Protein AF-A0A1F2TNZ4-F1 (afdb_monomer_lite)

Radius of gyration: 16.85 Å; chains: 1; bounding box: 43×35×44 Å

Structure (mmCIF, N/CA/C/O backbone):
data_AF-A0A1F2TNZ4-F1
#
_entry.id   AF-A0A1F2TNZ4-F1
#
loop_
_atom_site.group_PDB
_atom_site.id
_atom_site.type_symbol
_atom_site.label_atom_id
_atom_site.label_alt_id
_atom_site.label_comp_id
_atom_site.label_asym_id
_atom_site.label_entity_id
_atom_site.label_seq_id
_atom_site.pdbx_PDB_ins_code
_atom_site.Cartn_x
_atom_site.Cartn_y
_atom_site.Cartn_z
_atom_site.occupancy
_atom_site.B_iso_or_equiv
_atom_site.auth_seq_id
_atom_site.auth_comp_id
_atom_site.auth_asym_id
_atom_site.auth_atom_id
_atom_site.pdbx_PDB_model_num
ATOM 1 N N . MET A 1 1 ? 1.899 -3.827 2.092 1.00 91.62 1 MET A N 1
ATOM 2 C CA . MET A 1 1 ? 2.591 -5.140 2.034 1.00 91.62 1 MET A CA 1
ATOM 3 C C . MET A 1 1 ? 2.147 -6.077 3.155 1.00 91.62 1 MET A C 1
ATOM 5 O O . MET A 1 1 ? 1.492 -7.058 2.845 1.00 91.62 1 MET A O 1
ATOM 9 N N . ILE A 1 2 ? 2.445 -5.780 4.428 1.00 95.62 2 ILE A N 1
ATOM 10 C CA . ILE A 1 2 ? 2.195 -6.687 5.571 1.00 95.62 2 ILE A CA 1
ATOM 11 C C . ILE A 1 2 ? 0.743 -7.173 5.643 1.00 95.62 2 ILE A C 1
ATOM 13 O O . ILE A 1 2 ? 0.516 -8.376 5.671 1.00 95.62 2 ILE A O 1
ATOM 17 N N . HIS A 1 3 ? -0.236 -6.270 5.577 1.00 96.19 3 HIS A N 1
ATOM 18 C CA . HIS A 1 3 ? -1.652 -6.654 5.535 1.00 96.19 3 HIS A CA 1
ATOM 19 C C . HIS A 1 3 ? -1.987 -7.584 4.359 1.00 96.19 3 HIS A C 1
ATOM 21 O O . HIS A 1 3 ? -2.713 -8.555 4.534 1.00 96.19 3 HIS A O 1
ATOM 27 N N . GLY A 1 4 ? -1.428 -7.325 3.172 1.00 95.44 4 GLY A N 1
ATOM 28 C CA . GLY A 1 4 ? -1.699 -8.110 1.964 1.00 95.44 4 GLY A CA 1
ATOM 29 C C . GLY A 1 4 ? -1.130 -9.527 2.029 1.00 95.44 4 GLY A C 1
ATOM 30 O O . GLY A 1 4 ? -1.793 -10.457 1.583 1.00 95.44 4 GLY A O 1
ATOM 31 N N . ILE A 1 5 ? 0.055 -9.686 2.630 1.00 96.12 5 ILE A N 1
ATOM 32 C CA . ILE A 1 5 ? 0.652 -10.993 2.933 1.00 96.12 5 ILE A CA 1
ATOM 33 C C . ILE A 1 5 ? -0.285 -11.769 3.859 1.00 96.12 5 ILE A C 1
ATOM 35 O O . ILE A 1 5 ? -0.781 -12.821 3.474 1.00 96.12 5 ILE A O 1
ATOM 39 N N . HIS A 1 6 ? -0.582 -11.219 5.040 1.00 96.81 6 HIS A N 1
ATOM 40 C CA . HIS A 1 6 ? -1.330 -11.933 6.079 1.00 96.81 6 HIS A CA 1
ATOM 41 C C . HIS A 1 6 ? -2.803 -12.149 5.725 1.00 96.81 6 HIS A C 1
ATOM 43 O O . HIS A 1 6 ? -3.376 -13.153 6.130 1.00 96.81 6 HIS A O 1
ATOM 49 N N . SER A 1 7 ? -3.406 -11.279 4.912 1.00 95.75 7 SER A N 1
ATOM 50 C CA . SER A 1 7 ? -4.760 -11.510 4.391 1.00 95.75 7 SER A CA 1
ATOM 51 C C . SER A 1 7 ? -4.852 -12.787 3.564 1.00 95.75 7 SER A C 1
ATOM 53 O O . SER A 1 7 ? -5.919 -13.396 3.524 1.00 95.75 7 SER A O 1
ATOM 55 N N . GLY A 1 8 ? -3.751 -13.188 2.918 1.00 95.06 8 GLY A N 1
ATOM 56 C CA . GLY A 1 8 ? -3.606 -14.459 2.221 1.00 95.06 8 GLY A CA 1
ATOM 57 C C . GLY A 1 8 ? -4.839 -14.843 1.403 1.00 95.06 8 GLY A C 1
ATOM 58 O O . GLY A 1 8 ? -5.306 -14.067 0.562 1.00 95.06 8 GLY A O 1
ATOM 59 N N . ARG A 1 9 ? -5.422 -16.007 1.716 1.00 94.38 9 ARG A N 1
ATOM 60 C CA . ARG A 1 9 ? -6.610 -16.546 1.026 1.00 94.38 9 ARG A CA 1
ATOM 61 C C . ARG A 1 9 ? -7.899 -15.726 1.155 1.00 94.38 9 ARG A C 1
ATOM 63 O O . ARG A 1 9 ? -8.882 -16.050 0.498 1.00 94.38 9 ARG A O 1
ATOM 70 N N . LYS A 1 10 ? -7.958 -14.726 2.043 1.00 93.88 10 LYS A N 1
ATOM 71 C CA . LYS A 1 10 ? -9.141 -13.859 2.196 1.00 93.88 10 LYS A CA 1
ATOM 72 C C . LYS A 1 10 ? -9.224 -12.778 1.128 1.00 93.88 10 LYS A C 1
ATOM 74 O O . LYS A 1 10 ? -10.310 -12.239 0.925 1.00 93.88 10 LYS A O 1
ATOM 79 N N . ARG A 1 11 ? -8.111 -12.454 0.465 1.00 95.50 11 ARG A N 1
ATOM 80 C CA . ARG A 1 11 ? -8.110 -11.468 -0.618 1.00 95.50 11 ARG A CA 1
ATOM 81 C C . ARG A 1 11 ? -8.862 -12.003 -1.833 1.00 95.50 11 ARG A C 1
ATOM 83 O O . ARG A 1 11 ? -8.746 -13.178 -2.169 1.00 95.50 11 ARG A O 1
ATOM 90 N N . VAL A 1 12 ? -9.571 -11.119 -2.529 1.00 95.94 12 VAL A N 1
ATOM 91 C CA . VAL A 1 12 ? -10.192 -11.420 -3.827 1.00 95.94 12 VAL A CA 1
ATOM 92 C C . VAL A 1 12 ? -9.121 -11.515 -4.910 1.00 95.94 12 VAL A C 1
ATOM 94 O O . VAL A 1 12 ? -9.134 -12.427 -5.730 1.00 95.94 12 VAL A O 1
ATOM 97 N N . THR A 1 13 ? -8.170 -10.582 -4.907 1.00 94.25 13 THR A N 1
ATOM 98 C CA . THR A 1 13 ? -6.986 -10.628 -5.767 1.00 94.25 13 THR A CA 1
ATOM 99 C C . THR A 1 13 ? -5.809 -11.130 -4.936 1.00 94.25 13 THR A C 1
ATOM 101 O O . THR A 1 13 ? -5.442 -10.456 -3.978 1.00 94.25 13 THR A O 1
ATOM 104 N N . PRO A 1 14 ? -5.146 -12.244 -5.278 1.00 94.50 14 PRO A N 1
ATOM 105 C CA . PRO A 1 14 ? -3.977 -12.712 -4.535 1.00 94.50 14 PRO A CA 1
ATOM 106 C C . PRO A 1 14 ? -2.895 -11.640 -4.328 1.00 94.50 14 PRO A C 1
ATOM 108 O O . PRO A 1 14 ? -2.733 -10.718 -5.137 1.00 94.50 14 PRO A O 1
ATOM 111 N N . PHE A 1 15 ? -2.169 -11.709 -3.206 1.00 94.50 15 PHE A N 1
ATOM 112 C CA . PHE A 1 15 ? -0.969 -10.888 -3.013 1.00 94.50 15 PHE A CA 1
ATOM 113 C C . PHE A 1 15 ? 0.234 -11.650 -3.545 1.00 94.50 15 PHE A C 1
ATOM 115 O O . PHE A 1 15 ? 0.520 -12.750 -3.079 1.00 94.50 15 PHE A O 1
ATOM 122 N N . LEU A 1 16 ? 0.918 -11.043 -4.508 1.00 94.12 16 LEU A N 1
ATOM 123 C CA . LEU A 1 16 ? 2.137 -11.559 -5.103 1.00 94.12 16 LEU A CA 1
ATOM 124 C C . LEU A 1 16 ? 3.248 -10.539 -4.873 1.00 94.12 16 LEU A C 1
ATOM 126 O O . LEU A 1 16 ? 3.024 -9.338 -5.033 1.00 94.12 16 LEU A O 1
ATOM 130 N N . ASP A 1 17 ? 4.431 -11.016 -4.506 1.00 91.94 17 ASP A N 1
ATOM 131 C CA . ASP A 1 17 ? 5.600 -10.173 -4.274 1.00 91.94 17 ASP A CA 1
ATOM 132 C C . ASP A 1 17 ? 6.796 -10.720 -5.048 1.00 91.94 17 ASP A C 1
ATOM 134 O O . ASP A 1 17 ? 7.215 -11.863 -4.858 1.00 91.94 17 ASP A O 1
ATOM 138 N N . VAL A 1 18 ? 7.338 -9.906 -5.949 1.00 88.38 18 VAL A N 1
ATOM 139 C CA . VAL A 1 18 ? 8.491 -10.278 -6.768 1.00 88.38 18 VAL A CA 1
ATOM 140 C C . VAL A 1 18 ? 9.756 -9.856 -6.034 1.00 88.38 18 VAL A C 1
ATOM 142 O O . VAL A 1 18 ? 9.988 -8.671 -5.781 1.00 88.38 18 VAL A O 1
ATOM 145 N N . ARG A 1 19 ? 10.602 -10.829 -5.694 1.00 86.88 19 ARG A N 1
ATOM 146 C CA . ARG A 1 19 ? 11.868 -10.598 -4.997 1.00 86.88 19 ARG A CA 1
ATOM 147 C C . ARG A 1 19 ? 13.048 -10.931 -5.884 1.00 86.88 19 ARG A C 1
ATOM 149 O O . ARG A 1 19 ? 13.184 -12.049 -6.372 1.00 86.88 19 ARG A O 1
ATOM 156 N N . ASP A 1 20 ? 13.934 -9.956 -6.021 1.00 83.25 20 ASP A N 1
ATOM 157 C CA . ASP A 1 20 ? 15.269 -10.180 -6.547 1.00 83.25 20 ASP A CA 1
ATOM 158 C C . ASP A 1 20 ? 16.110 -10.901 -5.480 1.00 83.25 20 ASP A C 1
ATOM 160 O O . ASP A 1 20 ? 16.351 -10.355 -4.401 1.00 83.25 20 ASP A O 1
ATOM 164 N N . ARG A 1 21 ? 16.513 -12.143 -5.767 1.00 81.50 21 ARG A N 1
ATOM 165 C CA . ARG A 1 21 ? 17.465 -12.924 -4.965 1.00 81.50 21 ARG A CA 1
ATOM 166 C C . ARG A 1 21 ? 18.742 -13.218 -5.760 1.00 81.50 21 ARG A C 1
ATOM 168 O O . ARG A 1 21 ? 19.336 -14.281 -5.593 1.00 81.50 21 ARG A O 1
ATOM 175 N N . THR A 1 22 ? 19.146 -12.314 -6.657 1.00 74.44 22 THR A N 1
ATOM 176 C CA . THR A 1 22 ? 20.390 -12.426 -7.438 1.00 74.44 22 THR A CA 1
ATOM 177 C C . THR A 1 22 ? 21.585 -12.744 -6.520 1.00 74.44 22 THR A C 1
ATOM 179 O O . THR A 1 22 ? 21.731 -12.100 -5.478 1.00 74.44 22 THR A O 1
ATOM 182 N N . PRO A 1 23 ? 22.439 -13.727 -6.878 1.00 69.81 23 PRO A N 1
ATOM 183 C CA . PRO A 1 23 ? 22.509 -14.395 -8.185 1.00 69.81 23 PRO A CA 1
ATOM 184 C C . PRO A 1 23 ? 21.553 -15.586 -8.369 1.00 69.81 23 PRO A C 1
ATOM 186 O O . PRO A 1 23 ? 21.506 -16.141 -9.459 1.00 69.81 23 PRO A O 1
ATOM 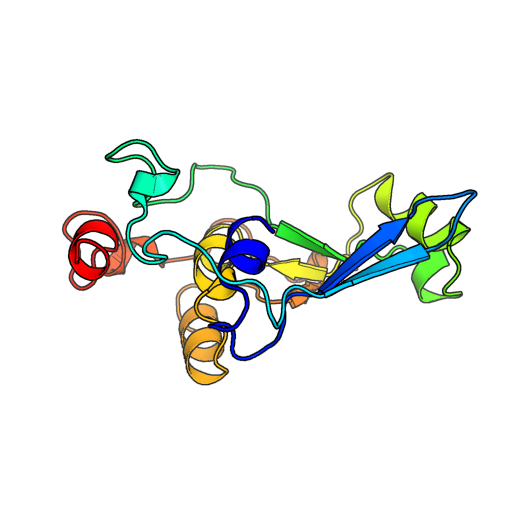189 N N . ALA A 1 24 ? 20.797 -15.987 -7.344 1.00 63.03 24 ALA A N 1
ATOM 190 C CA . ALA A 1 24 ? 20.094 -17.270 -7.335 1.00 63.03 24 ALA A CA 1
ATOM 191 C C . ALA A 1 24 ? 18.863 -17.331 -8.260 1.00 63.03 24 ALA A C 1
ATOM 193 O O . ALA A 1 24 ? 18.682 -18.354 -8.908 1.00 63.03 24 ALA A O 1
ATOM 194 N N . ALA A 1 25 ? 18.027 -16.280 -8.312 1.00 71.88 25 ALA A N 1
ATOM 195 C CA . ALA A 1 25 ? 16.934 -16.065 -9.285 1.00 71.88 25 ALA A CA 1
ATOM 196 C C . ALA A 1 25 ? 16.046 -14.871 -8.873 1.00 71.88 25 ALA A C 1
ATOM 198 O O . ALA A 1 25 ? 16.042 -14.450 -7.713 1.00 71.88 25 ALA A O 1
ATOM 199 N N . ILE A 1 26 ? 15.202 -14.390 -9.794 1.00 80.50 26 ILE A N 1
ATOM 200 C CA . ILE A 1 26 ? 13.969 -13.678 -9.424 1.00 80.50 26 ILE A CA 1
ATOM 201 C C . ILE A 1 26 ? 12.974 -14.709 -8.890 1.00 80.50 26 ILE A C 1
ATOM 203 O O . ILE A 1 26 ? 12.667 -15.690 -9.561 1.00 80.50 26 ILE A O 1
ATOM 207 N N . THR A 1 27 ? 12.469 -14.487 -7.680 1.00 86.81 27 THR A N 1
ATOM 208 C CA . THR A 1 27 ? 11.489 -15.365 -7.034 1.00 86.81 27 THR A CA 1
ATOM 209 C C . THR A 1 27 ? 10.152 -14.650 -6.911 1.00 86.81 27 THR A C 1
ATOM 211 O O . THR A 1 27 ? 10.084 -13.549 -6.362 1.00 86.81 27 THR A O 1
ATOM 214 N N . LEU A 1 28 ? 9.082 -15.293 -7.374 1.00 89.56 28 LEU A N 1
ATOM 215 C CA . LEU A 1 28 ? 7.716 -14.877 -7.081 1.00 89.56 28 LEU A CA 1
ATOM 216 C C . LEU A 1 28 ? 7.277 -15.512 -5.760 1.00 89.56 28 LEU A C 1
ATOM 218 O O . LEU A 1 28 ? 7.251 -16.735 -5.637 1.00 89.56 28 LEU A O 1
ATOM 222 N N . LEU A 1 29 ? 6.935 -14.687 -4.777 1.00 93.19 29 LEU A N 1
ATOM 223 C CA . LEU A 1 29 ? 6.306 -15.136 -3.542 1.00 93.19 29 LEU A CA 1
ATOM 224 C C . LEU A 1 29 ? 4.790 -15.025 -3.708 1.00 93.19 29 LEU A C 1
ATOM 226 O O . LEU A 1 29 ? 4.263 -13.919 -3.845 1.00 93.19 29 LEU A O 1
ATOM 230 N N . ASP A 1 30 ? 4.108 -16.169 -3.715 1.00 95.06 30 ASP A N 1
ATOM 231 C CA . ASP A 1 30 ? 2.649 -16.245 -3.779 1.00 95.06 30 ASP A CA 1
ATOM 232 C C . ASP A 1 30 ? 2.058 -16.489 -2.386 1.00 95.06 30 ASP A C 1
ATOM 234 O O . ASP A 1 30 ? 2.320 -17.510 -1.749 1.00 95.06 30 ASP A O 1
ATOM 238 N N . PHE A 1 31 ? 1.239 -15.545 -1.926 1.00 95.88 31 PHE A N 1
ATOM 239 C CA . PHE A 1 31 ? 0.566 -15.610 -0.632 1.00 95.88 31 PHE A CA 1
ATOM 240 C C . PHE A 1 31 ? -0.909 -16.020 -0.747 1.00 95.88 31 PHE A C 1
ATOM 242 O O . PHE A 1 31 ? -1.622 -16.006 0.252 1.00 95.88 31 PHE A O 1
ATOM 249 N N . SER A 1 32 ? -1.383 -16.429 -1.930 1.00 95.12 32 SER A N 1
ATOM 250 C CA . SER A 1 32 ? -2.769 -16.859 -2.184 1.00 95.12 32 SER A CA 1
ATOM 251 C C . SER A 1 32 ? -3.263 -17.959 -1.240 1.00 95.12 32 SER A C 1
ATOM 253 O O . SER A 1 32 ? -4.456 -18.044 -0.953 1.00 95.12 32 SER A O 1
ATOM 255 N N . ARG A 1 33 ? -2.345 -18.793 -0.741 1.00 94.31 33 ARG A N 1
ATOM 256 C CA . ARG A 1 33 ? -2.618 -19.899 0.185 1.00 94.31 33 ARG A CA 1
ATOM 257 C C . ARG A 1 33 ? -2.075 -19.668 1.592 1.00 94.31 33 ARG A C 1
ATOM 259 O O . ARG A 1 33 ? -2.097 -20.598 2.390 1.00 94.31 33 ARG A O 1
ATOM 266 N N . LEU A 1 34 ? -1.576 -18.468 1.899 1.00 94.44 34 LEU A N 1
ATOM 267 C CA . LEU A 1 34 ? -1.145 -18.169 3.257 1.00 94.44 34 LEU A CA 1
ATOM 268 C C . LEU A 1 34 ? -2.367 -18.163 4.178 1.00 94.44 34 LEU A C 1
ATOM 270 O O . LEU A 1 34 ? -3.353 -17.464 3.924 1.00 94.44 34 LEU A O 1
ATOM 274 N N . ASP A 1 35 ? -2.268 -18.935 5.253 1.00 92.19 35 ASP A N 1
ATOM 275 C CA . ASP A 1 35 ? -3.222 -18.936 6.348 1.00 92.19 35 ASP A CA 1
ATOM 276 C C . ASP A 1 35 ? -2.629 -18.161 7.522 1.00 92.19 35 ASP A C 1
ATOM 278 O O . ASP A 1 35 ? -1.512 -18.428 7.971 1.00 92.19 35 ASP A O 1
ATOM 282 N N . PHE A 1 36 ? -3.372 -17.167 8.006 1.00 94.00 36 PHE A N 1
ATOM 283 C CA . PHE A 1 36 ? -2.998 -16.432 9.204 1.00 94.00 36 PHE A CA 1
ATOM 284 C C . PHE A 1 36 ? -3.511 -17.189 10.434 1.00 94.00 36 PHE A C 1
ATOM 286 O O . PHE A 1 36 ? -4.712 -17.452 10.507 1.00 94.00 36 PHE A O 1
ATOM 293 N N . PRO A 1 37 ? -2.642 -17.543 11.398 1.00 93.88 37 PRO A N 1
ATOM 294 C CA . PRO A 1 37 ? -3.044 -18.354 12.548 1.00 93.88 37 PRO A CA 1
ATOM 295 C C . PRO A 1 37 ? -3.947 -17.595 13.530 1.00 93.88 37 PRO A C 1
ATOM 297 O O . PRO A 1 37 ? -4.672 -18.212 14.305 1.00 93.88 37 PRO A O 1
ATOM 300 N N . GLY A 1 38 ? -3.890 -16.261 13.516 1.00 91.94 38 GLY A N 1
ATOM 301 C CA . GLY A 1 38 ? -4.727 -15.401 14.342 1.00 91.94 38 GLY A CA 1
ATOM 302 C C . GLY A 1 38 ? -6.017 -14.967 13.647 1.00 91.94 38 GLY A C 1
ATOM 303 O O . GLY A 1 38 ? -6.380 -15.413 12.558 1.00 91.94 38 GLY A O 1
ATOM 304 N N . ARG A 1 39 ? -6.710 -14.018 14.273 1.00 91.94 39 ARG A N 1
ATOM 305 C CA . ARG A 1 39 ? -7.911 -13.400 13.707 1.00 91.94 39 ARG A CA 1
ATOM 306 C C . ARG A 1 39 ? -7.519 -12.146 12.944 1.00 91.94 39 ARG A C 1
ATOM 308 O O . ARG A 1 39 ? -7.072 -11.175 13.541 1.00 91.94 39 ARG A O 1
ATOM 315 N N . LEU A 1 40 ? -7.706 -12.161 11.626 1.00 91.69 40 LEU A N 1
ATOM 316 C CA . LEU A 1 40 ? -7.276 -11.067 10.746 1.00 91.69 40 LEU A CA 1
ATOM 317 C C . LEU A 1 40 ? -7.923 -9.716 11.062 1.00 91.69 40 LEU A C 1
ATOM 319 O O . LEU A 1 40 ? -7.315 -8.681 10.821 1.00 91.69 40 LEU A O 1
ATOM 323 N N . ASN A 1 41 ? -9.145 -9.724 11.591 1.00 92.25 41 ASN A N 1
ATOM 324 C CA . ASN A 1 41 ? -9.847 -8.508 11.978 1.00 92.25 41 ASN A CA 1
ATOM 325 C C . ASN A 1 41 ? -9.442 -8.001 13.371 1.00 92.25 41 ASN A C 1
ATOM 327 O O . ASN A 1 41 ? -9.866 -6.924 13.741 1.00 92.25 41 ASN A O 1
ATOM 331 N N . VAL A 1 42 ? -8.635 -8.721 14.154 1.00 93.06 42 VAL A N 1
ATOM 332 C CA . VAL A 1 42 ? -8.183 -8.230 15.465 1.00 93.06 42 VAL A CA 1
ATOM 333 C C . VAL A 1 42 ? -6.890 -7.447 15.263 1.00 93.06 42 VAL A C 1
ATOM 335 O O . VAL A 1 42 ? -5.792 -8.004 15.329 1.00 93.06 42 VAL A O 1
ATOM 338 N N . CYS A 1 43 ? -7.026 -6.145 14.998 1.00 92.69 43 CYS A N 1
ATOM 339 C CA . CYS A 1 43 ? -5.916 -5.231 14.699 1.00 92.69 43 CYS A CA 1
ATOM 340 C C . CYS A 1 43 ? -4.813 -5.265 15.768 1.00 92.69 43 CYS A C 1
ATOM 342 O O . CYS A 1 43 ? -3.627 -5.158 15.450 1.00 92.69 43 CYS A O 1
ATOM 344 N N . GLU A 1 44 ? -5.203 -5.472 17.028 1.00 93.12 44 GLU A N 1
ATOM 345 C CA . GLU A 1 44 ? -4.300 -5.523 18.183 1.00 93.12 44 GLU A CA 1
ATOM 346 C C . GLU A 1 44 ? -3.391 -6.758 18.219 1.00 93.12 44 GLU A C 1
ATOM 348 O O . GLU A 1 44 ? -2.461 -6.823 19.014 1.00 93.12 44 GLU A O 1
ATOM 353 N N . THR A 1 45 ? -3.573 -7.700 17.286 1.00 93.44 45 THR A N 1
ATOM 354 C CA . THR A 1 45 ? -2.587 -8.763 17.038 1.00 93.44 45 THR A CA 1
ATOM 355 C C . THR A 1 45 ? -1.227 -8.187 16.613 1.00 93.44 45 THR A C 1
ATOM 357 O O . THR A 1 45 ? -0.197 -8.824 16.824 1.00 93.44 45 THR A O 1
ATOM 360 N N . CYS A 1 46 ? -1.204 -6.998 15.993 1.00 93.81 46 CYS A N 1
ATOM 361 C CA . CYS A 1 46 ? 0.032 -6.336 15.554 1.00 93.81 46 CYS A CA 1
ATOM 362 C C . CYS A 1 46 ? 0.131 -4.862 15.967 1.00 93.81 46 CYS A C 1
ATOM 364 O O . CYS A 1 46 ? 1.234 -4.368 16.185 1.00 93.81 46 CYS A O 1
ATOM 366 N N . HIS A 1 47 ? -0.988 -4.142 16.041 1.00 93.44 47 HIS A N 1
ATOM 367 C CA . HIS A 1 47 ? -1.007 -2.726 16.394 1.00 93.44 47 HIS A CA 1
ATOM 368 C C . HIS A 1 47 ? -1.222 -2.517 17.892 1.00 93.44 47 HIS A C 1
ATOM 370 O O . HIS A 1 47 ? -1.964 -3.245 18.537 1.00 93.44 47 HIS A O 1
ATOM 376 N N . ILE A 1 48 ? -0.628 -1.465 18.448 1.00 93.25 48 ILE A N 1
ATOM 377 C CA . ILE A 1 48 ? -0.908 -1.060 19.829 1.00 93.25 48 ILE A CA 1
ATOM 378 C C . ILE A 1 48 ? -2.316 -0.451 19.878 1.00 93.25 48 ILE A C 1
ATOM 380 O O . ILE A 1 48 ? -2.729 0.233 18.931 1.00 93.25 48 ILE A O 1
ATOM 384 N N . SER A 1 49 ? -3.052 -0.675 20.969 1.00 90.19 49 SER A N 1
ATOM 385 C CA . SER A 1 49 ? -4.386 -0.093 21.144 1.00 90.19 49 SER A CA 1
ATOM 386 C C . SER A 1 49 ? -4.377 1.423 20.901 1.00 90.19 49 SER A C 1
ATOM 388 O O . SER A 1 49 ? -3.460 2.130 21.322 1.00 90.19 49 SER A O 1
ATOM 390 N N . GLY A 1 50 ? -5.359 1.915 20.143 1.00 86.75 50 GLY A N 1
ATOM 391 C CA . GLY A 1 50 ? -5.476 3.328 19.758 1.00 86.75 50 GLY A CA 1
ATOM 392 C C . GLY A 1 50 ? -4.581 3.796 18.597 1.00 86.75 50 GLY A C 1
ATOM 393 O O . GLY A 1 50 ? -4.712 4.941 18.174 1.00 86.75 50 GLY A O 1
ATOM 394 N N . THR A 1 51 ? -3.713 2.947 18.028 1.00 89.19 51 THR A N 1
ATOM 395 C CA . THR A 1 51 ? -2.754 3.361 16.971 1.00 89.19 51 THR A CA 1
ATOM 396 C C . THR A 1 51 ? -3.184 3.047 15.533 1.00 89.19 51 THR A C 1
ATOM 398 O O . THR A 1 51 ? -2.446 3.338 14.595 1.00 89.19 51 THR A O 1
ATOM 401 N N . TYR A 1 52 ? -4.367 2.457 15.338 1.00 90.12 52 TYR A N 1
ATOM 402 C CA . TYR A 1 52 ? -4.835 1.937 14.041 1.00 90.12 52 TYR A CA 1
ATOM 403 C C . TYR A 1 52 ? -6.150 2.564 13.541 1.00 90.12 52 TYR A C 1
ATOM 405 O O . TYR A 1 52 ? -6.737 2.081 12.575 1.00 90.12 52 TYR A O 1
ATOM 413 N N . GLY A 1 53 ? -6.630 3.634 14.185 1.00 87.31 53 GLY A N 1
ATOM 414 C CA . GLY A 1 53 ? -7.861 4.338 13.790 1.00 87.31 53 GLY A CA 1
ATOM 415 C C . GLY A 1 53 ? -7.666 5.443 12.741 1.00 87.31 53 GLY A C 1
ATOM 416 O O . GLY A 1 53 ? -8.642 6.025 12.271 1.00 87.31 53 GLY A O 1
ATOM 417 N N . SER A 1 54 ? -6.424 5.777 12.387 1.00 86.44 54 SER A N 1
ATOM 418 C CA . SER A 1 54 ? -6.104 6.808 11.397 1.00 86.44 54 SER A CA 1
ATOM 419 C C . SER A 1 54 ? -4.731 6.570 10.769 1.00 86.44 54 SER A C 1
ATOM 421 O O . SER A 1 54 ? -3.989 5.674 11.171 1.00 86.44 54 SER A O 1
ATOM 423 N N . VAL A 1 55 ? -4.395 7.388 9.772 1.00 87.00 55 VAL A N 1
ATOM 424 C CA . VAL A 1 55 ? -3.056 7.439 9.186 1.00 87.00 55 VAL A CA 1
ATOM 425 C C . VAL A 1 55 ? -2.356 8.727 9.639 1.00 87.00 55 VAL A C 1
ATOM 427 O O . VAL A 1 55 ? -2.992 9.783 9.621 1.00 87.00 55 VAL A O 1
ATOM 430 N N . PRO A 1 56 ? -1.069 8.675 10.038 1.00 86.94 56 PRO A N 1
ATOM 431 C CA . PRO A 1 56 ? -0.320 9.862 10.444 1.00 86.94 56 PRO A CA 1
ATOM 432 C C . PRO A 1 56 ? -0.271 10.953 9.367 1.00 86.94 56 PRO A C 1
ATOM 434 O O . PRO A 1 56 ? -0.214 10.672 8.167 1.00 86.94 56 PRO A O 1
ATOM 437 N N . ALA A 1 57 ? -0.220 12.212 9.804 1.00 85.88 57 ALA A N 1
ATOM 438 C CA . ALA A 1 57 ? 0.005 13.339 8.906 1.00 85.88 57 ALA A CA 1
ATOM 439 C C . ALA A 1 57 ? 1.344 13.180 8.163 1.00 85.88 57 ALA A C 1
ATOM 441 O O . ALA A 1 57 ? 2.350 12.785 8.750 1.00 85.88 57 ALA A O 1
ATOM 442 N N . GLY A 1 58 ? 1.350 13.475 6.861 1.00 87.81 58 GLY A N 1
ATOM 443 C CA . GLY A 1 58 ? 2.539 13.319 6.018 1.00 87.81 58 GLY A CA 1
ATOM 444 C C . GLY A 1 58 ? 2.880 11.871 5.648 1.00 87.81 58 GLY A C 1
ATOM 445 O O . GLY A 1 58 ? 3.944 11.636 5.077 1.00 87.81 58 GLY A O 1
ATOM 446 N N . ALA A 1 59 ? 2.006 10.900 5.940 1.00 91.62 59 ALA A N 1
ATOM 447 C CA . ALA A 1 59 ? 2.211 9.529 5.493 1.00 91.62 59 ALA A CA 1
ATOM 448 C C . ALA A 1 59 ? 2.389 9.457 3.970 1.00 91.62 59 ALA A C 1
ATOM 450 O O . ALA A 1 59 ? 1.659 10.079 3.194 1.00 91.62 59 ALA A O 1
ATOM 451 N N . LEU A 1 60 ? 3.377 8.672 3.552 1.00 93.06 60 LEU A N 1
ATOM 452 C CA . LEU A 1 60 ? 3.703 8.477 2.148 1.00 93.06 60 LEU A CA 1
ATOM 453 C C . LEU A 1 60 ? 2.813 7.394 1.529 1.00 93.06 60 LEU A C 1
ATOM 455 O O . LEU A 1 60 ? 2.380 6.470 2.225 1.00 93.06 60 LEU A O 1
ATOM 459 N N . PRO A 1 61 ? 2.539 7.474 0.217 1.00 94.62 61 PRO A N 1
ATOM 460 C CA . PRO A 1 61 ? 1.811 6.421 -0.474 1.00 94.62 61 PRO A CA 1
ATOM 461 C C . PRO A 1 61 ? 2.592 5.103 -0.437 1.00 94.62 61 PRO A C 1
ATOM 463 O O . PRO A 1 61 ? 3.825 5.082 -0.433 1.00 94.62 61 PRO A O 1
ATOM 466 N N . SER A 1 62 ? 1.868 3.988 -0.497 1.00 94.81 62 SER A N 1
ATOM 467 C CA . SER A 1 62 ? 2.487 2.682 -0.711 1.00 94.81 62 SER A CA 1
ATOM 468 C C . SER A 1 62 ? 2.869 2.528 -2.180 1.00 94.81 62 SER A C 1
ATOM 470 O O . SER A 1 62 ? 1.999 2.534 -3.052 1.00 94.81 62 SER A O 1
ATOM 472 N N . THR A 1 63 ? 4.164 2.378 -2.455 1.00 95.62 63 THR A N 1
ATOM 473 C CA . THR A 1 63 ? 4.664 2.022 -3.788 1.00 95.62 63 THR A CA 1
ATOM 474 C C . THR A 1 63 ? 4.484 0.524 -4.013 1.00 95.62 63 THR A C 1
ATOM 476 O O . THR A 1 63 ? 5.025 -0.290 -3.266 1.00 95.62 63 THR A O 1
ATOM 479 N N . GLN A 1 64 ? 3.723 0.168 -5.043 1.00 94.19 64 GLN A N 1
ATOM 480 C CA . GLN A 1 64 ? 3.467 -1.213 -5.449 1.00 94.19 64 GLN A CA 1
ATOM 481 C C . GLN A 1 64 ? 4.486 -1.676 -6.489 1.00 94.19 64 GLN A C 1
ATOM 483 O O . GLN A 1 64 ? 4.967 -2.801 -6.420 1.00 94.19 64 GLN A O 1
ATOM 488 N N . GLU A 1 65 ? 4.834 -0.789 -7.419 1.00 94.50 65 GLU A N 1
ATOM 489 C CA . GLU A 1 65 ? 5.814 -1.045 -8.466 1.00 94.50 65 GLU A CA 1
ATOM 490 C C . GLU A 1 65 ? 6.571 0.246 -8.771 1.00 94.50 65 GLU A C 1
ATOM 492 O O . GLU A 1 65 ? 5.962 1.306 -8.928 1.00 94.50 65 GLU A O 1
ATOM 497 N N . SER A 1 66 ? 7.900 0.163 -8.826 1.00 95.62 66 SER A N 1
ATOM 498 C CA . SER A 1 66 ? 8.734 1.276 -9.271 1.00 95.62 66 SER A CA 1
ATOM 499 C C . SER A 1 66 ? 8.935 1.173 -10.773 1.00 95.62 66 SER A C 1
ATOM 501 O O . SER A 1 66 ? 9.389 0.133 -11.249 1.00 95.62 66 SER A O 1
ATOM 503 N N . ILE A 1 67 ? 8.614 2.241 -11.501 1.00 96.88 67 ILE A N 1
ATOM 504 C CA . ILE A 1 67 ? 8.694 2.256 -12.964 1.00 96.88 67 ILE A CA 1
ATOM 505 C C . ILE A 1 67 ? 9.350 3.557 -13.407 1.00 96.88 67 ILE A C 1
ATOM 507 O O . ILE A 1 67 ? 8.733 4.613 -13.331 1.00 96.88 67 ILE A O 1
ATOM 511 N N . ASN A 1 68 ? 10.585 3.494 -13.894 1.00 96.69 68 ASN A N 1
ATOM 512 C CA . ASN A 1 68 ? 11.283 4.601 -14.542 1.00 96.69 68 ASN A CA 1
ATOM 513 C C . ASN A 1 68 ? 11.251 4.435 -16.071 1.00 96.69 68 ASN A C 1
ATOM 515 O O . ASN A 1 68 ? 10.810 3.408 -16.590 1.00 96.69 68 ASN A O 1
ATOM 519 N N . ALA A 1 69 ? 11.745 5.435 -16.806 1.00 96.44 69 ALA A N 1
ATOM 520 C CA . ALA A 1 69 ? 11.734 5.409 -18.270 1.00 96.44 69 ALA A CA 1
ATOM 521 C C . ALA A 1 69 ? 12.485 4.198 -18.860 1.00 96.44 69 ALA A C 1
ATOM 523 O O . ALA A 1 69 ? 12.017 3.595 -19.821 1.00 96.44 69 ALA A O 1
ATOM 524 N N . ALA A 1 70 ? 13.618 3.804 -18.266 1.00 96.50 70 ALA A N 1
ATOM 525 C CA . ALA A 1 70 ? 14.407 2.666 -18.738 1.00 96.50 70 ALA A CA 1
ATOM 526 C C . ALA A 1 70 ? 13.679 1.325 -18.542 1.00 96.50 70 ALA A C 1
ATOM 528 O O . ALA A 1 70 ? 13.712 0.473 -19.428 1.00 96.50 70 ALA A O 1
ATOM 529 N N . PHE A 1 71 ? 13.003 1.139 -17.405 1.00 95.75 71 PHE A N 1
ATOM 530 C CA . PHE A 1 71 ? 12.212 -0.059 -17.129 1.00 95.75 71 PHE A CA 1
ATOM 531 C C . PHE A 1 71 ? 10.953 -0.128 -17.998 1.00 95.75 71 PHE A C 1
ATOM 533 O O . PHE A 1 71 ? 10.643 -1.196 -18.519 1.00 95.75 71 PHE A O 1
ATOM 540 N N . ALA A 1 72 ? 10.283 1.008 -18.219 1.00 95.44 72 ALA A N 1
ATOM 541 C CA . ALA A 1 72 ? 9.140 1.098 -19.125 1.00 95.44 72 ALA A CA 1
ATOM 542 C C . ALA A 1 72 ? 9.520 0.800 -20.587 1.00 95.44 72 ALA A C 1
ATOM 544 O O . ALA A 1 72 ? 8.741 0.177 -21.303 1.00 95.44 72 ALA A O 1
ATOM 545 N N . ALA A 1 73 ? 10.711 1.225 -21.026 1.00 96.88 73 ALA A N 1
ATOM 546 C CA . ALA A 1 73 ? 11.211 0.949 -22.371 1.00 96.88 73 ALA A CA 1
ATOM 547 C C . ALA A 1 73 ? 11.633 -0.519 -22.546 1.00 96.88 73 ALA A C 1
ATOM 549 O O . ALA A 1 73 ? 11.299 -1.140 -23.554 1.00 96.88 73 ALA A O 1
ATOM 550 N N . THR A 1 74 ? 12.342 -1.079 -21.559 1.00 96.12 74 THR A N 1
ATOM 551 C CA . THR A 1 74 ? 12.829 -2.461 -21.609 1.00 96.12 74 THR A CA 1
ATOM 552 C C . THR A 1 74 ? 12.767 -3.115 -20.231 1.00 96.12 74 THR A C 1
ATOM 554 O O . THR A 1 74 ? 13.543 -2.790 -19.325 1.00 96.12 74 THR A O 1
ATOM 557 N N . VAL A 1 75 ? 11.891 -4.111 -20.095 1.00 91.88 75 VAL A N 1
ATOM 558 C CA . VAL A 1 75 ? 11.689 -4.870 -18.855 1.00 91.88 75 VAL A CA 1
ATOM 559 C C . VAL A 1 75 ? 12.856 -5.838 -18.641 1.00 91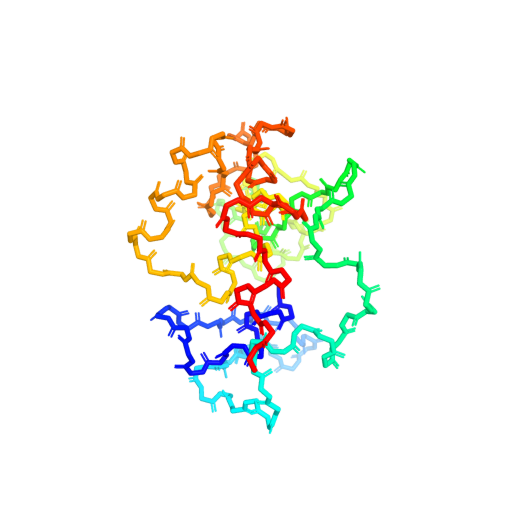.88 75 VAL A C 1
ATOM 561 O O . VAL A 1 75 ? 12.906 -6.921 -19.218 1.00 91.88 75 VAL A O 1
ATOM 564 N N . THR A 1 76 ? 13.813 -5.447 -17.797 1.00 90.06 76 THR A N 1
ATOM 565 C CA . THR A 1 76 ? 14.943 -6.294 -17.381 1.00 90.06 76 THR A CA 1
ATOM 566 C C . THR A 1 76 ? 15.151 -6.224 -15.866 1.00 90.06 76 THR A C 1
ATOM 568 O O . THR A 1 76 ? 14.803 -5.209 -15.256 1.00 90.06 76 THR A O 1
ATOM 571 N N . PRO A 1 77 ? 15.768 -7.244 -15.235 1.00 87.25 77 PRO A N 1
ATOM 572 C CA . PRO A 1 77 ? 16.103 -7.196 -13.808 1.00 87.25 77 PRO A CA 1
ATOM 573 C C . PRO A 1 77 ? 16.984 -5.992 -13.439 1.00 87.25 77 PRO A C 1
ATOM 575 O O . PRO A 1 77 ? 16.765 -5.346 -12.415 1.00 87.25 77 PRO A O 1
ATOM 578 N N . ALA A 1 78 ? 17.947 -5.646 -14.302 1.00 89.81 78 ALA A N 1
ATOM 579 C CA . ALA A 1 78 ? 18.820 -4.491 -14.111 1.00 89.81 78 ALA A CA 1
ATOM 580 C C . ALA A 1 78 ? 18.031 -3.170 -14.117 1.00 89.81 78 ALA A C 1
ATOM 582 O O . ALA A 1 78 ? 18.204 -2.349 -13.215 1.00 89.81 78 ALA A O 1
ATOM 583 N N . ASN A 1 79 ? 17.114 -2.995 -15.075 1.00 92.81 79 ASN A N 1
ATOM 584 C CA . ASN A 1 79 ? 16.276 -1.798 -15.151 1.00 92.81 79 ASN A CA 1
ATOM 585 C C . ASN A 1 79 ? 15.259 -1.731 -14.003 1.00 92.81 79 ASN A C 1
ATOM 587 O O . ASN A 1 79 ? 15.063 -0.658 -13.436 1.00 92.81 79 ASN A O 1
ATOM 591 N N . ALA A 1 80 ? 14.673 -2.863 -13.595 1.00 90.31 80 ALA A N 1
ATOM 592 C CA . ALA A 1 80 ? 13.793 -2.937 -12.426 1.00 90.31 80 ALA A CA 1
ATOM 593 C C . ALA A 1 80 ? 14.530 -2.508 -11.145 1.00 90.31 80 ALA A C 1
ATOM 595 O O . ALA A 1 80 ? 14.011 -1.729 -10.346 1.00 90.31 80 ALA A O 1
ATOM 596 N N . LYS A 1 81 ? 15.777 -2.967 -10.964 1.00 90.19 81 LYS A N 1
ATOM 597 C CA . LYS A 1 81 ? 16.635 -2.567 -9.842 1.00 90.19 81 LYS A CA 1
ATOM 598 C C . LYS A 1 81 ? 16.967 -1.077 -9.889 1.00 90.19 81 LYS A C 1
ATOM 600 O O . LYS A 1 81 ? 16.822 -0.399 -8.874 1.00 90.19 81 LYS A O 1
ATOM 605 N N . ALA A 1 82 ? 17.357 -0.563 -11.055 1.00 93.56 82 ALA A N 1
ATOM 606 C CA . ALA A 1 82 ? 17.639 0.857 -11.248 1.00 93.56 82 ALA A CA 1
ATOM 607 C C . ALA A 1 82 ? 16.406 1.733 -10.968 1.00 93.56 82 ALA A C 1
ATOM 609 O O . ALA A 1 82 ? 16.526 2.797 -10.367 1.00 93.56 82 ALA A O 1
ATOM 610 N N . SER A 1 83 ? 15.209 1.261 -11.325 1.00 95.31 83 SER A N 1
ATOM 611 C CA . SER A 1 83 ? 13.962 1.989 -11.092 1.00 95.31 83 SER A CA 1
ATOM 612 C C . SER A 1 83 ? 13.649 2.230 -9.617 1.00 95.31 83 SER A C 1
ATOM 614 O O . SER A 1 83 ? 12.914 3.164 -9.307 1.00 95.31 83 SER A O 1
ATOM 616 N N . ARG A 1 84 ? 14.186 1.414 -8.707 1.00 93.06 84 ARG A N 1
ATOM 617 C CA . ARG A 1 84 ? 13.942 1.514 -7.260 1.00 93.06 84 ARG A CA 1
ATOM 618 C C . ARG A 1 84 ? 14.851 2.523 -6.554 1.00 93.06 84 ARG A C 1
ATOM 620 O O . ARG A 1 84 ? 14.686 2.734 -5.357 1.00 93.06 84 ARG A O 1
ATOM 627 N N . LEU A 1 85 ? 15.825 3.101 -7.261 1.00 94.31 85 LEU A N 1
ATOM 628 C CA . LEU A 1 85 ? 16.803 4.030 -6.683 1.00 94.31 85 LEU A CA 1
ATOM 629 C C . LEU A 1 85 ? 16.221 5.422 -6.410 1.00 94.31 85 LEU A C 1
ATOM 631 O O . LEU A 1 85 ? 16.786 6.181 -5.628 1.00 94.31 85 LEU A O 1
ATOM 635 N N . SER A 1 86 ? 15.088 5.753 -7.027 1.00 93.94 86 SER A N 1
ATOM 636 C CA . SER A 1 86 ? 14.375 7.011 -6.824 1.00 93.94 86 SER A CA 1
ATOM 637 C C . SER A 1 86 ? 12.875 6.821 -7.017 1.00 93.94 86 SER A C 1
ATOM 639 O O . SER A 1 86 ? 12.437 5.891 -7.692 1.00 93.94 86 SER A O 1
ATOM 641 N N . ASN A 1 87 ? 12.081 7.737 -6.466 1.00 95.12 87 ASN A N 1
ATOM 642 C CA . ASN A 1 87 ? 10.658 7.814 -6.781 1.00 95.12 87 ASN A CA 1
ATOM 643 C C . ASN A 1 87 ? 10.478 8.303 -8.221 1.00 95.12 87 ASN A C 1
ATOM 645 O O . ASN A 1 87 ? 11.080 9.306 -8.604 1.00 95.12 87 ASN A O 1
ATOM 649 N N . ASN A 1 88 ? 9.615 7.644 -8.990 1.00 97.06 88 ASN A N 1
ATOM 650 C CA . ASN A 1 88 ? 9.323 8.021 -10.372 1.00 97.06 88 ASN A CA 1
ATOM 651 C C . ASN A 1 88 ? 7.864 8.481 -10.499 1.00 97.06 88 ASN A C 1
ATOM 653 O O . ASN A 1 88 ? 6.990 7.928 -9.824 1.00 97.06 88 ASN A O 1
ATOM 657 N N . PRO A 1 89 ? 7.556 9.446 -11.385 1.00 96.31 89 PRO A N 1
ATOM 658 C CA . PRO A 1 89 ? 6.175 9.860 -11.652 1.00 96.31 89 PRO A CA 1
ATOM 659 C C . PRO A 1 89 ? 5.275 8.707 -12.120 1.00 96.31 89 PRO A C 1
ATOM 661 O O . PRO A 1 89 ? 4.071 8.721 -11.887 1.00 96.31 89 PRO A O 1
ATOM 664 N N . THR A 1 90 ? 5.867 7.702 -12.759 1.00 97.19 90 THR A N 1
ATOM 665 C CA . THR A 1 90 ? 5.202 6.517 -13.308 1.00 97.19 90 THR A CA 1
ATOM 666 C C . THR A 1 90 ? 5.140 5.332 -12.345 1.00 97.19 90 THR A C 1
ATOM 668 O O . THR A 1 90 ? 4.574 4.308 -12.712 1.00 97.19 90 THR A O 1
ATOM 671 N N . ASP A 1 91 ? 5.669 5.451 -11.121 1.00 97.75 91 ASP A N 1
ATOM 672 C CA . ASP A 1 91 ? 5.512 4.400 -10.110 1.00 97.75 91 ASP A CA 1
ATOM 673 C C . ASP A 1 91 ? 4.027 4.090 -9.890 1.00 97.75 91 ASP A C 1
ATOM 675 O O . ASP A 1 91 ? 3.209 5.005 -9.773 1.00 97.75 91 ASP A O 1
ATOM 679 N N . VAL A 1 92 ? 3.680 2.813 -9.756 1.00 97.25 92 VAL A N 1
ATOM 680 C CA . VAL A 1 92 ? 2.327 2.406 -9.376 1.00 97.25 92 VAL A CA 1
ATOM 681 C C . VAL A 1 92 ? 2.203 2.531 -7.866 1.00 97.25 92 VAL A C 1
ATOM 683 O O . VAL A 1 92 ? 2.887 1.836 -7.112 1.00 97.25 92 VAL 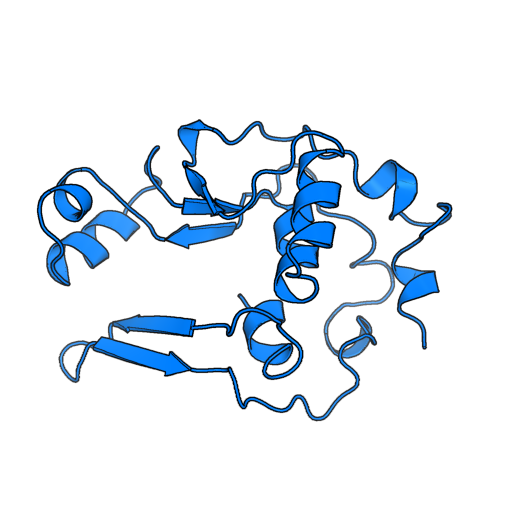A O 1
ATOM 686 N N . VAL A 1 93 ? 1.312 3.404 -7.407 1.00 97.19 93 VAL A N 1
ATOM 687 C CA . VAL A 1 93 ? 1.126 3.720 -5.991 1.00 97.19 93 VAL A CA 1
ATOM 688 C C . VAL A 1 93 ? -0.323 3.560 -5.542 1.00 97.19 93 VAL A C 1
ATOM 690 O O . VAL A 1 93 ? -1.264 3.531 -6.339 1.00 97.19 93 VAL A O 1
ATOM 693 N N . THR A 1 94 ? -0.502 3.443 -4.230 1.00 95.94 94 THR A N 1
ATOM 694 C CA . THR A 1 94 ? -1.796 3.553 -3.547 1.00 95.94 94 THR A CA 1
ATOM 695 C C . THR A 1 94 ? -1.686 4.594 -2.434 1.00 95.94 94 THR A C 1
ATOM 697 O O . THR A 1 94 ? -0.676 4.623 -1.726 1.00 95.94 94 THR A O 1
ATOM 700 N N . SER A 1 95 ? -2.688 5.465 -2.301 1.00 95.38 95 SER A N 1
ATOM 701 C CA . SER A 1 95 ? -2.712 6.537 -1.301 1.00 95.38 95 SER A CA 1
ATOM 702 C C . SER A 1 95 ? -2.695 5.982 0.133 1.00 95.38 95 SER A C 1
ATOM 704 O O . SER A 1 95 ? -3.096 4.836 0.346 1.00 95.38 95 SER A O 1
ATOM 706 N N . PRO A 1 96 ? -2.169 6.739 1.114 1.00 93.38 96 PRO A N 1
ATOM 707 C CA . PRO A 1 96 ? -1.810 6.197 2.425 1.00 93.38 96 PRO A CA 1
ATOM 708 C C . PRO A 1 96 ? -2.958 5.521 3.187 1.00 93.38 96 PRO A C 1
ATOM 710 O O . PRO A 1 96 ? -2.780 4.409 3.685 1.00 93.38 96 PRO A O 1
ATOM 713 N N . PHE A 1 97 ? -4.133 6.152 3.266 1.00 93.25 97 PHE A N 1
ATOM 714 C CA . PHE A 1 97 ? -5.284 5.603 3.983 1.00 93.25 97 PHE A CA 1
ATOM 715 C C . PHE A 1 97 ? -5.868 4.405 3.237 1.00 93.25 97 PHE A C 1
ATOM 717 O O . PHE A 1 97 ? -6.023 3.329 3.817 1.00 93.25 97 PHE A O 1
ATOM 724 N N . ALA A 1 98 ? -6.110 4.536 1.933 1.00 94.69 98 ALA A N 1
ATOM 725 C CA . ALA A 1 98 ? -6.625 3.441 1.123 1.00 94.69 98 ALA A CA 1
ATOM 726 C C . ALA A 1 98 ? -5.688 2.228 1.111 1.00 94.69 98 ALA A C 1
ATOM 728 O O . ALA A 1 98 ? -6.167 1.097 1.131 1.00 94.69 98 ALA A O 1
ATOM 729 N N . ALA A 1 99 ? -4.367 2.428 1.145 1.00 94.81 99 ALA A N 1
ATOM 730 C CA . ALA A 1 99 ? -3.389 1.343 1.190 1.00 94.81 99 ALA A CA 1
ATOM 731 C C . ALA A 1 99 ? -3.535 0.460 2.439 1.00 94.81 99 ALA A C 1
ATOM 733 O O . ALA A 1 99 ? -3.316 -0.752 2.353 1.00 94.81 99 ALA A O 1
ATOM 734 N N . ALA A 1 100 ? -3.927 1.037 3.581 1.00 93.38 100 ALA A N 1
ATOM 735 C CA . ALA A 1 100 ? -4.160 0.282 4.809 1.00 93.38 100 ALA A CA 1
ATOM 736 C C . ALA A 1 100 ? -5.365 -0.663 4.674 1.00 93.38 100 ALA A C 1
ATOM 738 O O . ALA A 1 100 ? -5.303 -1.807 5.129 1.00 93.38 100 ALA A O 1
ATOM 739 N N . CYS A 1 101 ? -6.423 -0.200 4.004 1.00 94.56 101 CYS A N 1
ATOM 740 C CA . CYS A 1 101 ? -7.705 -0.891 3.903 1.00 94.56 101 CYS A CA 1
ATOM 741 C C . CYS A 1 101 ? -7.762 -1.865 2.713 1.00 94.56 101 CYS A C 1
ATOM 743 O O . CYS A 1 101 ? -8.181 -3.013 2.865 1.00 94.56 101 CYS A O 1
ATOM 745 N N . VAL A 1 102 ? -7.311 -1.436 1.528 1.00 95.56 102 VAL A N 1
ATOM 746 C CA . VAL A 1 102 ? -7.416 -2.210 0.275 1.00 95.56 102 VAL A CA 1
ATOM 747 C C . VAL A 1 102 ? -6.515 -3.442 0.273 1.00 95.56 102 VAL A C 1
ATOM 749 O O . VAL A 1 102 ? -6.691 -4.350 -0.530 1.00 95.56 102 VAL A O 1
ATOM 752 N N . ALA A 1 103 ? -5.543 -3.508 1.183 1.00 95.50 103 ALA A N 1
ATOM 753 C CA . ALA A 1 103 ? -4.699 -4.682 1.341 1.00 95.50 103 ALA A CA 1
ATOM 754 C C . ALA A 1 103 ? -5.483 -5.923 1.818 1.00 95.50 103 ALA A C 1
ATOM 756 O O . ALA A 1 103 ? -5.080 -7.038 1.486 1.00 95.50 103 ALA A O 1
ATOM 757 N N . CYS A 1 104 ? -6.596 -5.725 2.537 1.00 95.50 104 CYS A N 1
ATOM 758 C CA . CYS A 1 104 ? -7.510 -6.785 2.981 1.00 95.50 104 CYS A CA 1
ATOM 759 C C . CYS A 1 104 ? -8.862 -6.716 2.247 1.00 95.50 104 CYS A C 1
ATOM 761 O O . CYS A 1 104 ? -9.431 -7.746 1.899 1.00 95.50 104 CYS A O 1
ATOM 763 N N . HIS A 1 105 ? -9.371 -5.502 2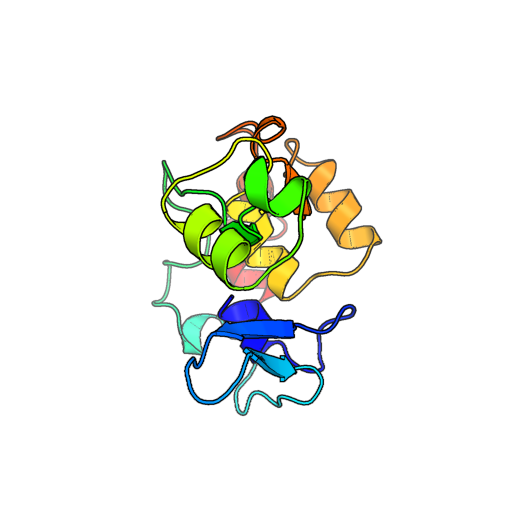.000 1.00 95.81 105 HIS A N 1
ATOM 764 C CA . HIS A 1 105 ? -10.665 -5.243 1.365 1.00 95.81 105 HIS A CA 1
ATOM 765 C C . HIS A 1 105 ? -10.499 -4.813 -0.097 1.00 95.81 105 HIS A C 1
ATOM 767 O O . HIS A 1 105 ? -10.547 -3.628 -0.424 1.00 95.81 105 HIS A O 1
ATOM 773 N N . ASP A 1 106 ? -10.307 -5.779 -0.990 1.00 96.19 106 ASP A N 1
ATOM 774 C CA . ASP A 1 106 ? -9.877 -5.528 -2.368 1.00 96.19 106 ASP A CA 1
ATOM 775 C C . ASP A 1 106 ? -10.920 -5.857 -3.443 1.00 96.19 106 ASP A C 1
ATOM 777 O O . ASP A 1 106 ? -10.588 -5.913 -4.629 1.00 96.19 106 ASP A O 1
ATOM 781 N N . SER A 1 107 ? -12.188 -6.035 -3.072 1.00 97.06 107 SER A N 1
ATOM 782 C CA . SER A 1 107 ? -13.252 -6.210 -4.063 1.00 97.06 107 SER A CA 1
ATOM 783 C C . SER A 1 107 ? -13.440 -4.944 -4.912 1.00 97.06 107 SER A C 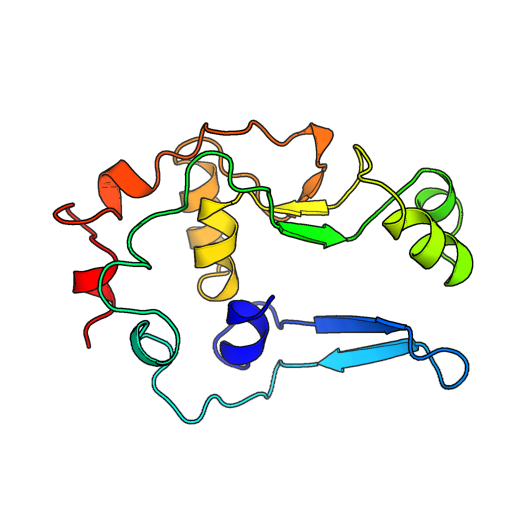1
ATOM 785 O O . SER A 1 107 ? -13.183 -3.824 -4.465 1.00 97.06 107 SER A O 1
ATOM 787 N N . ALA A 1 108 ? -13.923 -5.107 -6.146 1.00 95.88 108 ALA A N 1
ATOM 788 C CA . ALA A 1 108 ? -14.120 -3.986 -7.068 1.00 95.88 108 ALA A CA 1
ATOM 789 C C . ALA A 1 108 ? -15.070 -2.912 -6.505 1.00 95.88 108 ALA A C 1
ATOM 791 O O . ALA A 1 108 ? -14.798 -1.718 -6.627 1.00 95.88 108 ALA A O 1
ATOM 792 N N . VAL A 1 109 ? -16.147 -3.333 -5.831 1.00 96.25 109 VAL A N 1
ATOM 793 C CA . VAL A 1 109 ? -17.119 -2.425 -5.199 1.00 96.25 109 VAL A CA 1
ATOM 794 C C . VAL A 1 109 ? -16.459 -1.604 -4.093 1.00 96.25 109 VAL A C 1
ATOM 796 O O . VAL A 1 109 ? -16.649 -0.391 -4.031 1.00 96.25 109 VAL A O 1
ATOM 799 N N . VAL A 1 110 ? -15.633 -2.236 -3.254 1.00 95.50 110 VAL A N 1
ATOM 800 C CA . VAL A 1 110 ? -14.938 -1.523 -2.178 1.00 95.50 110 VAL A CA 1
ATOM 801 C C . VAL A 1 110 ? -13.896 -0.554 -2.744 1.00 95.50 110 VAL A C 1
ATOM 803 O O . VAL A 1 110 ? -13.824 0.589 -2.301 1.00 95.50 110 VAL A O 1
ATOM 806 N N . GLN A 1 111 ? -13.135 -0.955 -3.765 1.00 95.31 111 GLN A N 1
ATOM 807 C CA . GLN A 1 111 ? -12.196 -0.046 -4.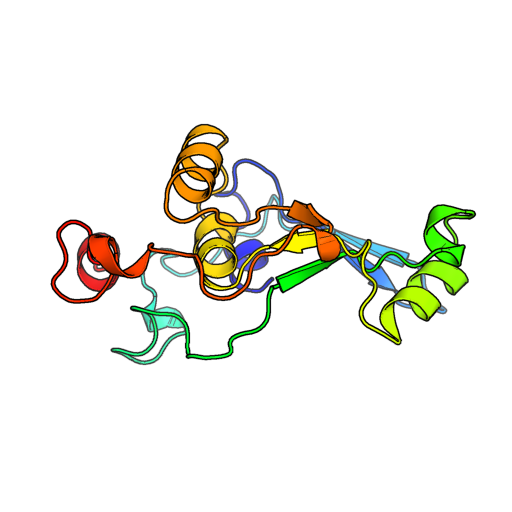431 1.00 95.31 111 GLN A CA 1
ATOM 808 C C . GLN A 1 111 ? -12.911 1.161 -5.056 1.00 95.31 111 GLN A C 1
ATOM 810 O O . GLN A 1 111 ? -12.392 2.274 -5.002 1.00 95.31 111 GLN A O 1
ATOM 815 N N . SER A 1 112 ? -14.105 0.964 -5.625 1.00 95.50 112 SER A N 1
ATOM 816 C CA . SER A 1 112 ? -14.929 2.064 -6.136 1.00 95.50 112 SER A CA 1
ATOM 817 C C . SER A 1 112 ? -15.368 3.011 -5.018 1.00 95.50 112 SER A C 1
ATOM 819 O O . SER A 1 112 ? -15.278 4.224 -5.186 1.00 95.50 112 SER A O 1
ATOM 821 N N . HIS A 1 113 ? -15.802 2.473 -3.873 1.00 95.31 113 HIS A N 1
ATOM 822 C CA . HIS A 1 113 ? -16.158 3.271 -2.697 1.00 95.31 113 HIS A CA 1
ATOM 823 C C . HIS A 1 113 ? -14.977 4.127 -2.219 1.00 95.31 113 HIS A C 1
ATOM 825 O O . HIS A 1 113 ? -15.117 5.338 -2.067 1.00 95.31 113 HIS A O 1
ATOM 831 N N . MET A 1 114 ? -13.798 3.521 -2.070 1.00 94.38 114 MET A N 1
ATOM 832 C CA . MET A 1 114 ? -12.589 4.234 -1.653 1.00 94.38 114 MET A CA 1
ATOM 833 C C . MET A 1 114 ? -12.229 5.369 -2.623 1.00 94.38 114 MET A C 1
ATOM 835 O O . MET A 1 114 ? -11.942 6.477 -2.184 1.00 94.38 114 MET A O 1
ATOM 839 N N . LYS A 1 115 ? -12.290 5.126 -3.941 1.00 92.75 115 LYS A N 1
ATOM 840 C CA . LYS A 1 115 ? -12.012 6.153 -4.962 1.00 92.75 115 LYS A CA 1
ATOM 841 C C . LYS A 1 115 ? -13.014 7.310 -4.919 1.00 92.75 115 LYS A C 1
ATOM 843 O O . LYS A 1 115 ? -12.623 8.454 -5.127 1.00 92.75 115 LYS A O 1
ATOM 848 N N . ALA A 1 116 ? -14.289 7.023 -4.649 1.00 89.75 116 ALA A N 1
ATOM 849 C CA . ALA A 1 116 ? -15.336 8.040 -4.571 1.00 89.75 116 ALA A CA 1
ATOM 850 C C . ALA A 1 116 ? -15.206 8.934 -3.324 1.00 89.75 116 ALA A C 1
ATOM 852 O O . ALA A 1 116 ? -15.559 10.111 -3.365 1.00 89.75 116 ALA A O 1
ATOM 853 N N . THR A 1 117 ? -14.692 8.403 -2.212 1.00 78.25 117 THR A N 1
ATOM 854 C CA . THR A 1 117 ? -14.539 9.146 -0.955 1.00 78.25 117 THR A CA 1
ATOM 855 C C . THR A 1 117 ? -13.172 9.830 -0.876 1.00 78.25 117 THR A C 1
ATOM 857 O O . THR A 1 117 ? -12.190 9.247 -0.425 1.00 78.25 117 THR A O 1
ATOM 860 N N . GLY A 1 118 ? -13.104 11.100 -1.285 1.00 70.56 118 GLY A N 1
ATOM 861 C CA . GLY A 1 118 ? -11.882 11.905 -1.159 1.00 70.56 118 GLY A CA 1
ATOM 862 C C . GLY A 1 118 ? -10.767 11.507 -2.131 1.00 70.56 118 GLY A C 1
ATOM 863 O O . GLY A 1 118 ? -9.595 11.646 -1.805 1.00 70.56 118 GLY A O 1
ATOM 864 N N . SER A 1 119 ? -11.121 10.996 -3.315 1.00 81.25 119 SER A N 1
ATOM 865 C CA . SER A 1 119 ? -10.184 10.754 -4.423 1.00 81.25 119 SER A CA 1
ATOM 866 C C . SER A 1 119 ? -9.012 9.825 -4.084 1.00 81.25 119 SER A C 1
ATOM 868 O O . SER A 1 119 ? -7.889 10.034 -4.554 1.00 81.25 119 SER A O 1
ATOM 870 N N . ALA A 1 120 ? -9.258 8.777 -3.288 1.00 92.69 120 ALA A N 1
ATOM 871 C CA . ALA A 1 120 ? -8.221 7.799 -2.991 1.00 92.69 120 ALA A CA 1
ATOM 872 C C . ALA A 1 120 ? -7.611 7.232 -4.281 1.00 92.69 120 ALA A C 1
ATOM 874 O O . ALA A 1 120 ? -8.305 6.829 -5.219 1.00 92.69 120 ALA A O 1
ATOM 875 N N . THR A 1 121 ? -6.286 7.169 -4.316 1.00 94.69 121 THR A N 1
ATOM 876 C CA . THR A 1 121 ? -5.536 6.614 -5.439 1.00 94.69 121 THR A CA 1
ATOM 877 C C . THR A 1 121 ? -5.304 5.134 -5.170 1.00 94.69 121 THR A C 1
ATOM 879 O O . THR A 1 121 ? -4.686 4.788 -4.171 1.00 94.69 121 THR A O 1
ATOM 882 N N . ILE A 1 122 ? -5.769 4.242 -6.047 1.00 94.88 122 ILE A N 1
ATOM 883 C CA . ILE A 1 122 ? -5.570 2.790 -5.900 1.00 94.88 122 ILE A CA 1
ATOM 884 C C . ILE A 1 122 ? -4.928 2.244 -7.165 1.00 94.88 122 ILE A C 1
ATOM 886 O O . ILE A 1 122 ? -5.558 2.269 -8.222 1.00 94.88 122 ILE A O 1
ATOM 890 N N . LYS A 1 123 ? -3.700 1.725 -7.025 1.00 94.88 123 LYS A N 1
ATOM 891 C CA . LYS A 1 123 ? -2.883 1.156 -8.111 1.00 94.88 123 LYS A CA 1
ATOM 892 C C . LYS A 1 123 ? -2.860 2.044 -9.365 1.00 94.88 123 LYS A C 1
ATOM 894 O O . LYS A 1 123 ? -3.176 1.585 -10.459 1.00 94.88 123 LYS A O 1
ATOM 899 N N . ALA A 1 124 ? -2.495 3.311 -9.196 1.00 95.75 124 ALA A N 1
ATOM 900 C CA . ALA A 1 124 ? -2.361 4.265 -10.297 1.00 95.75 124 ALA A CA 1
ATOM 901 C C . ALA A 1 124 ? -0.982 4.934 -10.279 1.00 95.75 124 ALA A C 1
ATOM 903 O O . ALA A 1 124 ? -0.222 4.756 -9.328 1.00 95.75 124 ALA A O 1
ATOM 904 N N . ALA A 1 125 ? -0.656 5.687 -11.330 1.00 96.69 125 ALA A N 1
ATOM 905 C CA . ALA A 1 125 ? 0.622 6.381 -11.433 1.00 96.69 125 ALA A CA 1
ATOM 906 C C . ALA A 1 125 ? 0.814 7.383 -10.281 1.00 96.69 125 ALA A C 1
ATOM 908 O O . ALA A 1 125 ? -0.119 8.073 -9.867 1.00 96.69 125 ALA A O 1
ATOM 909 N N . ARG A 1 126 ? 2.043 7.516 -9.777 1.00 96.44 126 ARG A N 1
ATOM 910 C CA . ARG A 1 126 ? 2.390 8.491 -8.734 1.00 96.44 126 ARG A CA 1
ATOM 911 C C . ARG A 1 126 ? 2.034 9.916 -9.140 1.00 96.44 126 ARG A C 1
ATOM 913 O O . ARG A 1 126 ? 1.611 10.686 -8.288 1.00 96.44 126 ARG A O 1
ATOM 920 N N . SER A 1 127 ? 2.159 10.258 -10.418 1.00 95.69 127 SER A N 1
ATOM 921 C CA . SER A 1 127 ? 1.778 11.567 -10.953 1.00 95.69 127 SER A CA 1
ATOM 922 C C . SER A 1 127 ? 0.285 11.887 -10.822 1.00 95.69 127 SER A C 1
ATOM 924 O O . SER A 1 127 ? -0.065 13.061 -10.824 1.00 95.69 127 SER A O 1
ATOM 926 N N . SER A 1 128 ? -0.590 10.882 -10.682 1.00 93.00 128 SER A N 1
ATOM 927 C CA . SER A 1 128 ? -2.025 11.092 -10.443 1.00 93.00 128 SER A CA 1
ATOM 928 C C . SER A 1 128 ? -2.401 11.142 -8.960 1.00 93.00 128 SER A C 1
ATOM 930 O O . SER A 1 128 ? -3.568 11.354 -8.639 1.00 93.00 128 SER A O 1
ATOM 932 N N . LEU A 1 129 ? -1.450 10.909 -8.049 1.00 92.06 129 LEU A N 1
ATOM 933 C CA . LEU A 1 129 ? -1.699 10.985 -6.613 1.00 92.06 129 LEU A CA 1
ATOM 934 C C . LEU A 1 129 ? -1.925 12.440 -6.200 1.00 92.06 129 LEU A C 1
ATOM 936 O O . LEU A 1 129 ? -1.078 13.294 -6.449 1.00 92.06 129 LEU A O 1
ATOM 940 N N . VAL A 1 130 ? -3.012 12.691 -5.471 1.00 87.88 130 VAL A N 1
ATOM 941 C CA . VAL A 1 130 ? -3.267 13.982 -4.821 1.00 87.88 130 VAL A CA 1
ATOM 942 C C . VAL A 1 130 ? -3.155 13.801 -3.302 1.00 87.88 130 VAL A C 1
ATOM 944 O O . VAL A 1 130 ? -4.094 13.302 -2.676 1.00 87.88 130 VAL A O 1
ATOM 947 N N . PRO A 1 131 ? -2.008 14.140 -2.682 1.00 84.00 131 PRO A N 1
ATOM 948 C CA . PRO A 1 131 ? -1.794 13.927 -1.253 1.00 84.00 131 PRO A CA 1
ATOM 949 C C . PRO A 1 131 ? -2.830 14.650 -0.384 1.00 84.00 131 PRO A C 1
ATOM 951 O O . PRO A 1 131 ? -3.241 15.764 -0.693 1.00 84.00 131 PRO A O 1
ATOM 954 N N . GLY A 1 132 ? -3.227 14.026 0.729 1.00 83.31 132 GLY A N 1
ATOM 955 C CA . GLY A 1 132 ? -4.078 14.662 1.744 1.00 83.31 132 GLY A CA 1
ATOM 956 C C . GLY A 1 132 ? -5.550 14.854 1.361 1.00 83.31 132 GLY A C 1
ATOM 957 O O . GLY A 1 132 ? -6.260 15.562 2.065 1.00 83.31 132 GLY A O 1
ATOM 958 N N . THR A 1 133 ? -6.019 14.242 0.272 1.00 86.94 133 THR A N 1
ATOM 959 C CA . THR A 1 133 ? -7.420 14.362 -0.177 1.00 86.94 133 THR A CA 1
ATOM 960 C C . THR A 1 133 ? -8.363 13.326 0.432 1.00 86.94 133 THR A C 1
ATOM 962 O O . THR A 1 133 ? -9.575 13.536 0.443 1.00 86.94 133 THR A O 1
ATOM 965 N N . GLU A 1 134 ? -7.822 12.236 0.983 1.00 91.62 134 GLU A N 1
ATOM 966 C CA . GLU A 1 134 ? -8.605 11.133 1.539 1.00 91.62 134 GLU A CA 1
ATOM 967 C C . GLU A 1 134 ? -9.468 11.588 2.725 1.00 91.62 134 GLU A C 1
ATOM 969 O O . GLU A 1 134 ? -8.969 12.106 3.724 1.00 91.62 134 GLU A O 1
ATOM 974 N N . GLN A 1 135 ? -10.776 11.330 2.647 1.00 90.81 135 GLN A N 1
ATOM 975 C CA . GLN A 1 135 ? -11.746 11.691 3.692 1.00 90.81 135 GLN A CA 1
ATOM 976 C C . GLN A 1 135 ? -12.185 10.490 4.539 1.00 90.81 135 GLN A C 1
ATOM 978 O O . GLN A 1 135 ? -13.196 10.538 5.235 1.00 90.81 135 GLN A O 1
ATOM 983 N N . CYS A 1 136 ? -11.427 9.394 4.506 1.00 92.62 136 CYS A N 1
ATOM 984 C CA . CYS A 1 136 ? -11.807 8.124 5.120 1.00 92.62 136 CYS A CA 1
ATOM 985 C C . CYS A 1 136 ? -12.107 8.261 6.622 1.00 92.62 136 CYS A C 1
ATOM 987 O O . CYS A 1 136 ? -13.109 7.735 7.104 1.00 92.62 136 CYS A O 1
ATOM 989 N N . ALA A 1 137 ? -11.290 9.031 7.353 1.00 91.06 137 ALA A N 1
ATOM 990 C CA . ALA A 1 137 ? -11.435 9.242 8.796 1.00 91.06 137 ALA A CA 1
ATOM 991 C C . ALA A 1 137 ? -12.744 9.946 9.196 1.00 91.06 137 ALA A C 1
ATOM 993 O O . ALA A 1 137 ? -13.142 9.867 10.356 1.00 91.06 137 ALA A O 1
ATOM 994 N N . PHE A 1 138 ? -13.435 10.606 8.261 1.00 91.00 138 PHE A N 1
ATOM 995 C CA . PHE A 1 138 ? -14.734 11.219 8.532 1.00 91.00 138 PHE A CA 1
ATOM 996 C C . PHE A 1 138 ? -15.792 10.175 8.919 1.00 91.00 138 PHE A C 1
ATOM 998 O O . PHE A 1 138 ? -16.586 10.415 9.827 1.00 91.00 138 PHE A O 1
ATOM 1005 N N . CYS A 1 139 ? -15.758 9.004 8.277 1.00 93.75 139 CYS A N 1
ATOM 1006 C CA . CYS A 1 139 ? -16.675 7.894 8.540 1.00 93.75 139 CYS A CA 1
ATOM 1007 C C . CYS A 1 139 ? -16.021 6.770 9.353 1.00 93.75 139 CYS A C 1
ATOM 1009 O O . CYS A 1 139 ? -16.686 6.166 10.190 1.00 93.75 139 CYS A O 1
ATOM 1011 N N . HIS A 1 140 ? -14.737 6.502 9.104 1.00 94.25 140 HIS A N 1
ATOM 1012 C CA . HIS A 1 140 ? -13.994 5.358 9.642 1.00 94.25 140 HIS A CA 1
ATOM 1013 C C . HIS A 1 140 ? -13.089 5.692 10.834 1.00 94.25 140 HIS A C 1
ATOM 1015 O O . HIS A 1 140 ? -12.463 4.794 11.393 1.00 94.25 140 HIS A O 1
ATOM 1021 N N . GLY A 1 141 ? -12.994 6.966 11.221 1.00 91.44 141 GLY A N 1
ATOM 1022 C CA . GLY A 1 141 ? -12.204 7.377 12.379 1.00 91.44 141 GLY A CA 1
ATOM 1023 C C . GLY A 1 141 ? -12.864 7.025 13.722 1.00 91.44 141 GLY A C 1
ATOM 1024 O O . GLY A 1 141 ? -14.038 6.642 13.754 1.00 91.44 141 GLY A O 1
ATOM 1025 N N . PRO A 1 142 ? -12.142 7.209 14.841 1.00 90.25 142 PRO A N 1
ATOM 1026 C CA . PRO A 1 142 ? -12.675 6.980 16.180 1.00 90.25 142 PRO A CA 1
ATOM 1027 C C . PRO A 1 142 ? -13.965 7.770 16.460 1.00 90.25 142 PRO A C 1
ATOM 1029 O O . PRO A 1 142 ? -14.044 8.971 16.184 1.00 90.25 142 PRO A O 1
ATOM 1032 N N . GLY A 1 143 ? -14.979 7.099 17.008 1.00 91.56 143 GLY A N 1
ATOM 1033 C CA . GLY A 1 143 ? -16.286 7.668 17.349 1.00 91.56 143 GLY A CA 1
ATOM 1034 C C . GLY A 1 143 ? -17.177 8.011 16.149 1.00 91.56 143 GLY A C 1
ATOM 1035 O O . GLY A 1 143 ? -18.167 8.726 16.308 1.00 91.56 143 GLY A O 1
ATOM 1036 N N . LYS A 1 144 ? -16.829 7.560 14.939 1.00 94.56 144 LYS A N 1
ATOM 1037 C CA . LYS A 1 144 ? -17.616 7.795 13.719 1.00 94.56 144 LYS A CA 1
ATOM 1038 C C . LYS A 1 144 ? -18.555 6.630 13.413 1.00 94.56 144 LYS A C 1
ATOM 1040 O O . LYS A 1 144 ? -18.475 5.562 14.009 1.00 94.56 144 LYS A O 1
ATOM 1045 N N . ILE A 1 145 ? -19.465 6.850 12.464 1.00 95.06 145 ILE A N 1
ATOM 1046 C CA . ILE A 1 145 ? -20.570 5.925 12.160 1.00 95.06 145 ILE A CA 1
ATOM 1047 C C . ILE A 1 145 ? -20.106 4.515 11.759 1.00 95.06 145 ILE A C 1
ATOM 1049 O O . ILE A 1 145 ? -20.822 3.544 11.990 1.00 95.06 145 ILE A O 1
ATOM 1053 N N . VAL A 1 146 ? -18.907 4.392 11.185 1.00 94.44 146 VAL A N 1
ATOM 1054 C CA . VAL A 1 146 ? -18.275 3.117 10.814 1.00 94.44 146 VAL A CA 1
ATOM 1055 C C . VAL A 1 146 ? -16.836 3.047 11.334 1.00 94.44 146 VAL A C 1
ATOM 1057 O O . VAL A 1 146 ? -15.919 2.647 10.613 1.00 94.44 146 VAL A O 1
ATOM 1060 N N . ASP A 1 147 ? -16.655 3.456 12.594 1.00 93.94 147 ASP A N 1
ATOM 1061 C CA . ASP A 1 147 ? -15.392 3.407 13.336 1.00 93.94 147 ASP A CA 1
ATOM 1062 C C . ASP A 1 147 ? -14.702 2.042 13.195 1.00 93.94 147 ASP A C 1
ATOM 1064 O O . ASP A 1 147 ? -15.258 0.993 13.535 1.00 93.94 147 ASP A O 1
ATOM 1068 N N . VAL A 1 148 ? -13.462 2.065 12.703 1.00 92.75 148 VAL A N 1
ATOM 1069 C CA . VAL A 1 148 ? -12.652 0.863 12.470 1.00 92.75 148 VAL A CA 1
ATOM 1070 C C . VAL A 1 148 ? -12.442 0.069 13.755 1.00 92.75 148 VAL A C 1
ATOM 1072 O O . VAL A 1 148 ? -12.497 -1.158 13.700 1.00 92.75 148 VAL A O 1
ATOM 1075 N N . THR A 1 149 ? -12.244 0.737 14.892 1.00 90.19 149 THR A N 1
ATOM 1076 C CA . THR A 1 149 ? -12.027 0.087 16.191 1.00 90.19 149 THR A CA 1
ATOM 1077 C C . THR A 1 149 ? -13.264 -0.673 16.654 1.00 90.19 149 THR A C 1
ATOM 1079 O O . THR A 1 149 ? -13.138 -1.755 17.207 1.00 90.19 149 THR A O 1
ATOM 1082 N N . VAL A 1 150 ? -14.466 -0.184 16.344 1.00 91.69 150 VAL A N 1
ATOM 1083 C CA . VAL A 1 150 ? -15.726 -0.857 16.693 1.00 91.69 150 VAL A CA 1
ATOM 1084 C C . VAL A 1 150 ? -16.038 -1.979 15.704 1.00 91.69 150 VAL A C 1
ATOM 1086 O O . VAL A 1 150 ? -16.381 -3.090 16.105 1.00 91.69 150 VAL A O 1
ATOM 1089 N N . MET A 1 151 ? -15.887 -1.716 14.403 1.00 92.81 151 MET A N 1
ATOM 1090 C CA . MET A 1 151 ? -16.252 -2.666 13.345 1.00 92.81 151 MET A CA 1
ATOM 1091 C C . MET A 1 151 ? -15.346 -3.903 13.305 1.00 92.81 151 MET A C 1
ATOM 1093 O O . MET A 1 151 ? -15.778 -4.965 12.849 1.00 92.81 151 MET A O 1
ATOM 1097 N N . HIS A 1 152 ? -14.113 -3.780 13.800 1.00 92.31 152 HIS A N 1
ATOM 1098 C CA . HIS A 1 152 ? -13.120 -4.851 13.799 1.00 92.31 152 HIS A CA 1
ATOM 1099 C C . HIS A 1 152 ? -12.909 -5.514 15.171 1.00 92.31 152 HIS A C 1
ATOM 1101 O O . HIS A 1 152 ? -12.294 -6.576 15.222 1.00 92.31 152 HIS A O 1
ATOM 1107 N N . ASN A 1 153 ? -13.492 -4.993 16.259 1.00 75.44 153 ASN A N 1
ATOM 1108 C CA . ASN A 1 153 ? -13.393 -5.559 17.616 1.00 75.44 153 ASN A CA 1
ATOM 1109 C C . ASN A 1 153 ? -14.306 -6.778 17.847 1.00 75.44 153 ASN A C 1
ATOM 1111 O O . ASN A 1 153 ? -15.059 -6.851 18.816 1.00 75.44 153 ASN A O 1
ATOM 1115 N N . LYS A 1 154 ? -14.287 -7.733 16.922 1.00 60.12 154 LYS A N 1
ATOM 1116 C CA . LYS A 1 154 ? -14.956 -9.017 17.114 1.00 60.12 154 LYS A CA 1
ATOM 1117 C C . LYS A 1 154 ? -13.939 -10.063 17.415 1.00 60.12 154 LYS A C 1
ATOM 1119 O O . LYS A 1 154 ? -12.953 -10.144 16.647 1.00 60.12 154 LYS A O 1
#

Foldseek 3Di:
DVLLLALACLAPDWDWDWDDPPPVDTDIDTSNPPYHPDDSLPPVVPDDPPPPQDDDPPDDWDFPAQDDPQCVVPPDPVRSVVSVPDHDQFTFTWADGCVVVCSNVVDPVVVVVQCVAQNTRHRGGNVSDDHPRHPCCCAQGPPHVNDSCVVSVD

Secondary structure (DSSP, 8-state):
-HHHHHHGGG-SSPPEEEEE-TTS-EEEEE-TTPPPSS-TT-GGGTSPTTSSSS--TTPPPEEEE---HHHHHS--HHHHHHHTTS--TT-EEE-HHHHHHHTT---HHHHHHHHHTT----SEEGGG--TT---HHHHHSTTSTT-HHHHH--

pLDDT: mean 91.76, std 6.2, range [60.12, 97.75]

Sequence (154 aa):
MIHGIHSGRKRVTPFLDVRDRTPAAITLLDFSRLDFPGRLNVCETCHISGTYGSVPAGALPSTQESINAAFAATVTPANAKASRLSNNPTDVVTSPFAAACVACHDSAVVQSHMKATGSATIKAARSSLVPGTEQCAFCHGPGKIVDVTVMHNK